Protein AF-A0A426TYP4-F1 (afdb_monomer_lite)

Radius of gyration: 29.4 Å; chains: 1; bounding box: 75×42×73 Å

Secondary structure (DSSP, 8-state):
------SSSSSS---------------------PPPPPTT-----TTS-----HHHHHHHHHHHHHHHSTT-EEPPSS--HHHHHHHHHHHH-HHHHGGGB-TT--B--EEEEEEEPPPTTTS-HHHHTTS-TTT--EEEEEETTTTEEE-

Structure (mmCIF, N/CA/C/O backbone):
data_AF-A0A426TYP4-F1
#
_entry.id   AF-A0A426TYP4-F1
#
loop_
_atom_site.group_PDB
_atom_site.id
_atom_site.type_symbol
_atom_site.label_atom_id
_atom_site.label_alt_id
_atom_site.label_comp_id
_atom_site.label_asym_id
_atom_site.label_entity_id
_atom_site.label_seq_id
_atom_site.pdbx_PDB_ins_code
_atom_site.Cartn_x
_atom_site.Cartn_y
_atom_site.Cartn_z
_atom_site.occupancy
_atom_site.B_iso_or_equiv
_atom_site.auth_seq_id
_atom_site.auth_comp_id
_atom_site.auth_asym_id
_atom_site.auth_atom_id
_atom_site.pdbx_PDB_model_num
ATOM 1 N N . MET A 1 1 ? 40.146 15.922 -49.220 1.00 38.78 1 MET A N 1
ATOM 2 C CA . MET A 1 1 ? 39.016 15.952 -50.170 1.00 38.78 1 MET A CA 1
ATOM 3 C C . MET A 1 1 ? 37.806 15.357 -49.481 1.00 38.78 1 MET A C 1
ATOM 5 O O . MET A 1 1 ? 37.613 14.152 -49.451 1.00 38.78 1 MET A O 1
ATOM 9 N N . THR A 1 2 ? 37.096 16.245 -48.805 1.00 43.22 2 THR A N 1
ATOM 10 C CA . THR A 1 2 ? 35.750 16.117 -48.249 1.00 43.22 2 THR A CA 1
ATOM 11 C C . THR A 1 2 ? 34.739 16.005 -49.387 1.00 43.22 2 THR A C 1
ATOM 13 O O . THR A 1 2 ? 34.957 16.663 -50.394 1.00 43.22 2 THR A O 1
ATOM 16 N N . ILE A 1 3 ? 33.673 15.214 -49.217 1.00 45.31 3 ILE A N 1
ATOM 17 C CA . ILE A 1 3 ? 32.287 15.412 -49.704 1.00 45.31 3 ILE A CA 1
ATOM 18 C C . ILE A 1 3 ? 31.505 14.137 -49.330 1.00 45.31 3 ILE A C 1
ATOM 20 O O . ILE A 1 3 ? 31.907 13.049 -49.717 1.00 45.31 3 ILE A O 1
ATOM 24 N N . ILE A 1 4 ? 30.445 14.281 -48.529 1.00 47.84 4 ILE A N 1
ATOM 25 C CA . ILE A 1 4 ? 29.078 13.721 -48.667 1.00 47.84 4 ILE A CA 1
ATOM 26 C C . ILE A 1 4 ? 28.326 14.226 -47.418 1.00 47.84 4 ILE A C 1
ATOM 28 O O . ILE A 1 4 ? 28.074 13.528 -46.444 1.00 47.84 4 ILE A O 1
ATOM 32 N N . ILE A 1 5 ? 28.051 15.529 -47.428 1.00 56.81 5 ILE A N 1
ATOM 33 C CA . ILE A 1 5 ? 26.939 16.139 -46.699 1.00 56.81 5 ILE A CA 1
ATOM 34 C C . ILE A 1 5 ? 25.982 16.543 -47.817 1.00 56.81 5 ILE A C 1
ATOM 36 O O . ILE A 1 5 ? 26.251 17.532 -48.498 1.00 56.81 5 ILE A O 1
ATOM 40 N N . PRO A 1 6 ? 24.976 15.713 -48.132 1.00 50.22 6 PRO A N 1
ATOM 41 C CA . PRO A 1 6 ? 23.658 16.297 -48.347 1.00 50.22 6 PRO A CA 1
ATOM 42 C C . PRO A 1 6 ? 22.551 15.286 -48.006 1.00 50.22 6 PRO A C 1
ATOM 44 O O . PRO A 1 6 ? 21.927 14.711 -48.890 1.00 50.22 6 PRO A O 1
ATOM 47 N N . LEU A 1 7 ? 22.288 15.047 -46.722 1.00 46.06 7 LEU A N 1
ATOM 48 C CA . LEU A 1 7 ? 21.066 14.338 -46.306 1.00 46.06 7 LEU A CA 1
ATOM 49 C C . LEU A 1 7 ? 20.369 15.037 -45.129 1.00 46.06 7 LEU A C 1
ATOM 51 O O . LEU A 1 7 ? 19.662 14.411 -44.351 1.00 46.06 7 LEU A O 1
ATOM 55 N N . LEU A 1 8 ? 20.588 16.349 -44.991 1.00 49.09 8 LEU A N 1
ATOM 56 C CA . LEU A 1 8 ? 20.047 17.171 -43.902 1.00 49.09 8 LEU A CA 1
ATOM 57 C C . LEU A 1 8 ? 19.105 18.290 -44.396 1.00 49.09 8 LEU A C 1
ATOM 59 O O . LEU A 1 8 ? 18.862 19.253 -43.681 1.00 49.09 8 LEU A O 1
ATOM 63 N N . LEU A 1 9 ? 18.590 18.193 -45.628 1.00 51.09 9 LEU A N 1
ATOM 64 C CA . LEU A 1 9 ? 17.802 19.260 -46.274 1.00 51.09 9 LEU A CA 1
ATOM 65 C C . LEU A 1 9 ? 16.411 18.823 -46.770 1.00 51.09 9 LEU A C 1
ATOM 67 O O . LEU A 1 9 ? 15.730 19.601 -47.427 1.00 51.09 9 LEU A O 1
ATOM 71 N N . LEU A 1 10 ? 15.959 17.607 -46.442 1.00 48.66 10 LEU A N 1
ATOM 72 C CA . LEU A 1 10 ? 14.748 17.012 -47.035 1.00 48.66 10 LEU A CA 1
ATOM 73 C C . LEU A 1 10 ? 13.532 16.876 -46.100 1.00 48.66 10 LEU A C 1
ATOM 75 O O . LEU A 1 10 ? 12.525 16.320 -46.519 1.00 48.66 10 LEU A O 1
ATOM 79 N N . L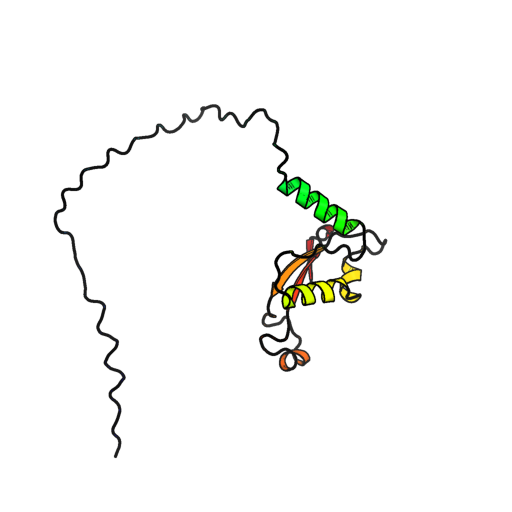EU A 1 11 ? 13.572 17.395 -44.866 1.00 46.22 11 LEU A N 1
ATOM 80 C CA . LEU A 1 11 ? 12.462 17.225 -43.904 1.00 46.22 11 LEU A CA 1
ATOM 81 C C . LEU A 1 11 ? 11.855 18.531 -43.355 1.00 46.22 11 LEU A C 1
ATOM 83 O O . LEU A 1 11 ? 10.981 18.474 -42.498 1.00 46.22 11 LEU A O 1
ATOM 87 N N . LEU A 1 12 ? 12.251 19.706 -43.863 1.00 48.88 12 LEU A N 1
ATOM 88 C CA . LEU A 1 12 ? 11.734 21.011 -43.402 1.00 48.88 12 LEU A CA 1
ATOM 89 C C . LEU A 1 12 ? 10.669 21.658 -44.310 1.00 48.88 12 LEU A C 1
ATOM 91 O O . LEU A 1 12 ? 10.408 22.851 -44.193 1.00 48.88 12 LEU A O 1
ATOM 95 N N . SER A 1 13 ? 10.015 20.908 -45.199 1.00 48.62 13 SER A N 1
ATOM 96 C CA . SER A 1 13 ? 9.021 21.487 -46.118 1.00 48.62 13 SER A CA 1
ATOM 97 C C . SER A 1 13 ? 7.702 20.717 -46.120 1.00 48.62 13 SER A C 1
ATOM 99 O O . SER A 1 13 ? 7.349 20.057 -47.089 1.00 48.62 13 SER A O 1
ATOM 101 N N . ALA A 1 14 ? 6.970 20.783 -45.006 1.00 48.91 14 ALA A N 1
ATOM 102 C CA . ALA A 1 14 ? 5.571 20.355 -44.954 1.00 48.91 14 ALA A CA 1
ATOM 103 C C . ALA A 1 14 ? 4.805 21.042 -43.810 1.00 48.91 14 ALA A C 1
ATOM 105 O O . ALA A 1 14 ? 4.304 20.392 -42.906 1.00 48.91 14 ALA A O 1
ATOM 106 N N . CYS A 1 15 ? 4.700 22.369 -43.860 1.00 43.19 15 CYS A N 1
ATOM 107 C CA . CYS A 1 15 ? 3.588 23.095 -43.239 1.00 43.19 15 CYS A CA 1
ATOM 108 C C . CYS A 1 15 ? 3.189 24.211 -44.203 1.00 43.19 15 CYS A C 1
ATOM 110 O O . CYS A 1 15 ? 3.481 25.388 -44.007 1.00 43.19 15 CYS A O 1
ATOM 112 N N . ALA A 1 16 ? 2.591 23.789 -45.317 1.00 45.72 16 ALA A N 1
ATOM 113 C CA . ALA A 1 16 ? 1.910 24.686 -46.226 1.00 45.72 16 ALA A CA 1
ATOM 114 C C . ALA A 1 16 ? 0.704 25.293 -45.499 1.00 45.72 16 ALA A C 1
ATOM 116 O O . ALA A 1 16 ? -0.127 24.598 -44.917 1.00 45.72 16 ALA A O 1
ATOM 117 N N . THR A 1 17 ? 0.647 26.615 -45.542 1.00 48.59 17 THR A N 1
ATOM 118 C CA . THR A 1 17 ? -0.464 27.464 -45.133 1.00 48.59 17 THR A CA 1
ATOM 119 C C . THR A 1 17 ? -1.754 27.054 -45.838 1.00 48.59 17 THR A C 1
ATOM 121 O O . THR A 1 17 ? -1.869 27.215 -47.052 1.00 48.59 17 THR A O 1
ATOM 124 N N . VAL A 1 18 ? -2.746 26.595 -45.076 1.00 43.88 18 VAL A N 1
ATOM 125 C CA . VAL A 1 18 ? -4.137 26.528 -45.535 1.00 43.88 18 VAL A CA 1
ATOM 126 C C . VAL A 1 18 ? -4.912 27.623 -44.819 1.00 43.88 18 VAL A C 1
ATOM 128 O O . VAL A 1 18 ? -5.375 27.462 -43.693 1.00 43.88 18 VAL A O 1
ATOM 131 N N . SER A 1 19 ? -5.029 28.768 -45.486 1.00 45.00 19 SER A N 1
ATOM 132 C CA . SER A 1 19 ? -6.097 29.720 -45.213 1.00 45.00 19 SER A CA 1
ATOM 133 C C . SER A 1 19 ? -7.393 29.172 -45.810 1.00 45.00 19 SER A C 1
ATOM 135 O O . SER A 1 19 ? -7.452 28.794 -46.977 1.00 45.00 19 SER A O 1
ATOM 137 N N . SER A 1 20 ? -8.454 29.148 -45.018 1.00 51.50 20 SER A N 1
ATOM 138 C CA . SER A 1 20 ? -9.830 29.117 -45.510 1.00 51.50 20 SER A CA 1
ATOM 139 C C . SER A 1 20 ? -10.656 30.032 -44.612 1.00 51.50 20 SER A C 1
ATOM 141 O O . SER A 1 20 ? -10.408 30.092 -43.408 1.00 51.50 20 SER A O 1
ATOM 143 N N . PRO A 1 21 ? -11.595 30.784 -45.202 1.00 45.88 21 PRO A N 1
ATOM 144 C CA . PRO A 1 21 ? -12.940 30.232 -45.263 1.00 45.88 21 PRO A CA 1
ATOM 145 C C . PRO A 1 21 ? -13.608 30.451 -46.623 1.00 45.88 21 PRO A C 1
ATOM 147 O O . PRO A 1 21 ? -13.827 31.576 -47.069 1.00 45.88 21 PRO A O 1
ATOM 150 N N . GLY A 1 22 ? -13.994 29.341 -47.251 1.00 40.44 22 GLY A N 1
ATOM 151 C CA . GLY A 1 22 ? -15.082 29.332 -48.217 1.00 40.44 22 GLY A CA 1
ATOM 152 C C . GLY A 1 22 ? -16.406 29.581 -47.496 1.00 40.44 22 GLY A C 1
ATOM 153 O O . GLY A 1 22 ? -16.644 29.060 -46.406 1.00 40.44 22 GLY A O 1
ATOM 154 N N . VAL A 1 23 ? -17.248 30.404 -48.114 1.00 50.81 23 VAL A N 1
ATOM 155 C CA . VAL A 1 23 ? -18.616 30.717 -47.698 1.00 50.81 23 VAL A CA 1
ATOM 156 C C . VAL A 1 23 ? -19.443 29.429 -47.699 1.00 50.81 23 VAL A C 1
ATOM 158 O O . VAL A 1 23 ? -19.965 29.003 -48.725 1.00 50.81 23 VAL A O 1
ATOM 161 N N . GLY A 1 24 ? -19.529 28.782 -46.540 1.00 43.03 24 GLY A N 1
ATOM 162 C CA . GLY A 1 24 ? -20.497 27.732 -46.260 1.00 43.03 24 GLY A CA 1
ATOM 163 C C . GLY A 1 24 ? -21.699 28.352 -45.565 1.00 43.03 24 GLY A C 1
ATOM 164 O O . GLY A 1 24 ? -21.559 28.935 -44.492 1.00 43.03 24 GLY A O 1
ATOM 165 N N . VAL A 1 25 ? -22.879 28.239 -46.171 1.00 51.88 25 VAL A N 1
ATOM 166 C CA . VAL A 1 25 ? -24.152 28.513 -45.498 1.00 51.88 25 VAL A CA 1
ATOM 167 C C . VAL A 1 25 ? -24.266 27.529 -44.333 1.00 51.88 25 VAL A C 1
ATOM 169 O O . VAL A 1 25 ? -24.581 26.357 -44.523 1.00 51.88 25 VAL A O 1
ATOM 172 N N . VAL A 1 26 ? -23.954 27.992 -43.124 1.00 44.56 26 VAL A N 1
ATOM 173 C CA . VAL A 1 26 ? -24.161 27.222 -41.900 1.00 44.56 26 VAL A CA 1
ATOM 174 C C . VAL A 1 26 ? -25.637 27.342 -41.551 1.00 44.56 26 VAL A C 1
ATOM 176 O O . VAL A 1 26 ? -26.109 28.404 -41.145 1.00 44.56 26 VAL A O 1
ATOM 179 N N . ALA A 1 27 ? -26.377 26.249 -41.727 1.00 51.00 27 ALA A N 1
ATOM 180 C CA . ALA A 1 27 ? -27.670 26.090 -41.084 1.00 51.00 27 ALA A CA 1
ATOM 181 C C . ALA A 1 27 ? -27.461 26.264 -39.574 1.00 51.00 27 ALA A C 1
ATOM 183 O O . ALA A 1 27 ? -26.739 25.491 -38.947 1.00 51.00 27 ALA A O 1
ATOM 184 N N . ASN A 1 28 ? -28.044 27.323 -39.017 1.00 46.00 28 ASN A N 1
ATOM 185 C CA . ASN A 1 28 ? -27.955 27.639 -37.601 1.00 46.00 28 ASN A CA 1
ATOM 186 C C . ASN A 1 28 ? -28.604 26.484 -36.817 1.00 46.00 28 ASN A C 1
ATOM 188 O O . ASN A 1 28 ? -29.809 26.269 -36.987 1.00 46.00 28 ASN A O 1
ATOM 192 N N . PRO A 1 29 ? -27.876 25.709 -35.991 1.00 52.31 29 PRO A N 1
ATOM 193 C CA . PRO A 1 29 ? -28.545 24.786 -35.098 1.00 52.31 29 PRO A CA 1
ATOM 194 C C . PRO A 1 29 ? -29.339 25.655 -34.127 1.00 52.31 29 PRO A C 1
ATOM 196 O O . PRO A 1 29 ? -28.765 26.425 -33.362 1.00 52.31 29 PRO A O 1
ATOM 199 N N . THR A 1 30 ? -30.669 25.584 -34.172 1.00 58.62 30 THR A N 1
ATOM 200 C CA . THR A 1 30 ? -31.504 26.119 -33.097 1.00 58.62 30 THR A CA 1
ATOM 201 C C . THR A 1 30 ? -31.122 25.379 -31.827 1.00 58.62 30 THR A C 1
ATOM 203 O O . THR A 1 30 ? -31.592 24.270 -31.564 1.00 58.62 30 THR A O 1
ATOM 206 N N . THR A 1 31 ? -30.216 25.979 -31.064 1.00 56.66 31 THR A N 1
ATOM 207 C CA . THR A 1 31 ? -29.843 25.554 -29.728 1.00 56.66 31 THR A CA 1
ATOM 208 C C . THR A 1 31 ? -31.131 25.509 -28.924 1.00 56.66 31 THR A C 1
ATOM 210 O O . THR A 1 31 ? -31.758 26.544 -28.693 1.00 56.66 31 THR A O 1
ATOM 213 N N . LYS A 1 32 ? -31.573 24.311 -28.527 1.00 53.06 32 LYS A N 1
ATOM 214 C CA . LYS A 1 32 ? -32.606 24.183 -27.500 1.00 53.06 32 LYS A CA 1
ATOM 215 C C . LYS A 1 32 ? -32.056 24.880 -26.262 1.00 53.06 32 LYS A C 1
ATOM 217 O O . LYS A 1 32 ? -31.156 24.356 -25.611 1.00 53.06 32 LYS A O 1
ATOM 222 N N . VAL A 1 33 ? -32.555 26.079 -25.975 1.00 59.22 33 VAL A N 1
ATOM 223 C CA . VAL A 1 33 ? -32.280 26.766 -24.717 1.00 59.22 33 VAL A CA 1
ATOM 224 C C . VAL A 1 33 ? -32.963 25.933 -23.642 1.00 59.22 33 VAL A C 1
ATOM 226 O O . VAL A 1 33 ? -34.174 26.016 -23.454 1.00 59.22 33 VAL A O 1
ATOM 229 N N . VAL A 1 34 ? -32.195 25.058 -22.996 1.00 65.19 34 VAL A N 1
ATOM 230 C CA . VAL A 1 34 ? -32.641 24.401 -21.770 1.00 65.19 34 VAL A CA 1
ATOM 231 C C . VAL A 1 34 ? -32.781 25.524 -20.740 1.00 65.19 34 VAL A C 1
ATOM 233 O O . VAL A 1 34 ? -31.794 26.225 -20.497 1.00 65.19 34 VAL A O 1
ATOM 236 N N . PRO A 1 35 ? -33.981 25.768 -20.182 1.00 70.50 35 PRO A N 1
ATOM 237 C CA . PRO A 1 35 ? -34.155 26.810 -19.185 1.00 70.50 35 PRO A CA 1
ATOM 238 C C . PRO A 1 35 ? -33.196 26.544 -18.028 1.00 70.50 35 PRO A C 1
ATOM 240 O O . PRO A 1 35 ? -33.126 25.423 -17.519 1.00 70.50 35 PRO A O 1
ATOM 243 N N . ARG A 1 36 ? -32.447 27.569 -17.615 1.00 61.38 36 ARG A N 1
ATOM 244 C CA . ARG A 1 36 ? -31.670 27.502 -16.378 1.00 61.38 36 ARG A CA 1
ATOM 245 C C . ARG A 1 36 ? -32.657 27.193 -15.244 1.00 61.38 36 ARG A C 1
ATOM 247 O O . ARG A 1 36 ? -33.654 27.912 -15.147 1.00 61.38 36 ARG A O 1
ATOM 254 N N . PRO A 1 37 ? -32.419 26.162 -14.412 1.00 65.12 37 PRO A N 1
ATOM 255 C CA . PRO A 1 37 ? -33.247 25.937 -13.237 1.00 65.12 37 PRO A CA 1
ATOM 256 C C . PRO A 1 37 ? -33.294 27.234 -12.429 1.00 65.12 37 PRO A C 1
ATOM 258 O O . PRO A 1 37 ? -32.259 27.891 -12.266 1.00 65.12 37 PRO A O 1
ATOM 261 N N . ALA A 1 38 ? -34.487 27.636 -11.988 1.00 73.50 38 ALA A N 1
ATOM 262 C CA . ALA A 1 38 ? -34.638 28.787 -11.108 1.00 73.50 38 ALA A CA 1
ATOM 263 C C . ALA A 1 38 ? -33.693 28.634 -9.904 1.00 73.50 38 ALA A C 1
ATOM 265 O O . ALA A 1 38 ? -33.436 27.512 -9.468 1.00 73.50 38 ALA A O 1
ATOM 266 N N . ALA A 1 39 ? -33.171 29.743 -9.372 1.00 64.31 39 ALA A N 1
ATOM 267 C CA . ALA A 1 39 ? -32.254 29.711 -8.227 1.00 64.31 39 ALA A CA 1
ATOM 268 C C . ALA A 1 39 ? -32.849 28.972 -7.008 1.00 64.31 39 ALA A C 1
ATOM 270 O O . ALA A 1 39 ? -32.102 28.402 -6.220 1.00 64.31 39 ALA A O 1
ATOM 271 N N . ASP A 1 40 ? -34.182 28.908 -6.939 1.00 60.81 40 ASP A N 1
ATOM 272 C CA . ASP A 1 40 ? -34.957 28.250 -5.885 1.00 60.81 40 ASP A CA 1
ATOM 273 C C . ASP A 1 40 ? -35.572 26.913 -6.335 1.00 60.81 40 ASP A C 1
ATOM 275 O O . ASP A 1 40 ? -36.509 26.402 -5.718 1.00 60.81 40 ASP A O 1
ATOM 279 N N . ALA A 1 41 ? -35.097 26.340 -7.446 1.00 62.81 41 ALA A N 1
ATOM 280 C CA . ALA A 1 41 ? -35.520 25.012 -7.859 1.00 62.81 41 ALA A CA 1
ATOM 281 C C . ALA A 1 41 ? -35.116 24.009 -6.773 1.00 62.81 41 ALA A C 1
ATOM 283 O O . ALA A 1 41 ? -33.931 23.807 -6.506 1.00 62.81 41 ALA A O 1
ATOM 284 N N . LEU A 1 42 ? -36.117 23.384 -6.149 1.00 56.38 42 LEU A N 1
ATOM 285 C CA . LEU A 1 42 ? -35.927 22.336 -5.159 1.00 56.38 42 LEU A CA 1
ATOM 286 C C . LEU A 1 42 ? -35.170 21.173 -5.816 1.00 56.38 42 LEU A C 1
ATOM 288 O O . LEU A 1 42 ? -35.747 20.368 -6.549 1.00 56.38 42 LEU A O 1
ATOM 292 N N . VAL A 1 43 ? -33.863 21.095 -5.576 1.00 64.81 43 VAL A N 1
ATOM 293 C CA . VAL A 1 43 ? -33.073 19.919 -5.929 1.00 64.81 43 VAL A CA 1
ATOM 294 C C . VAL A 1 43 ? -33.451 18.836 -4.926 1.00 64.81 43 VAL A C 1
ATOM 296 O O . VAL A 1 43 ? -32.989 18.843 -3.787 1.00 64.81 43 VAL A O 1
ATOM 299 N N . VAL A 1 44 ? -34.333 17.922 -5.329 1.00 62.31 44 VAL A N 1
ATOM 300 C CA . VAL A 1 44 ? -34.651 16.733 -4.533 1.00 62.31 44 VAL A CA 1
ATOM 301 C C . VAL A 1 44 ? -33.428 15.814 -4.563 1.00 62.31 44 VAL A C 1
ATOM 303 O O . VAL A 1 44 ? -33.240 15.030 -5.492 1.00 62.31 44 VAL A O 1
ATOM 306 N N . LEU A 1 45 ? -32.560 15.949 -3.560 1.00 64.25 45 LEU A N 1
ATOM 307 C CA . LEU A 1 45 ? -31.430 15.056 -3.294 1.00 64.25 45 LEU A CA 1
ATOM 308 C C . LEU A 1 45 ? -31.945 13.755 -2.653 1.00 64.25 45 LEU A C 1
ATOM 310 O O . LEU A 1 45 ? -31.697 13.499 -1.481 1.00 64.25 45 LEU A O 1
ATOM 314 N N . GLY A 1 46 ? -32.690 12.954 -3.418 1.00 65.50 46 GLY A N 1
ATOM 315 C CA . GLY A 1 46 ? -33.185 11.641 -2.989 1.00 65.50 46 GLY A CA 1
ATOM 316 C C . GLY A 1 46 ? -34.043 11.646 -1.714 1.00 65.50 46 GLY A C 1
ATOM 317 O O . GLY A 1 46 ? -34.380 12.675 -1.138 1.00 65.50 46 GLY A O 1
ATOM 318 N N . ASP A 1 47 ? -34.404 10.454 -1.264 1.00 73.00 47 ASP A N 1
ATOM 319 C CA . ASP A 1 47 ? -35.161 10.131 -0.049 1.00 73.00 47 ASP A CA 1
ATOM 320 C C . ASP A 1 47 ? -34.331 10.248 1.248 1.00 73.00 47 ASP A C 1
ATOM 322 O O . ASP A 1 47 ? -34.720 9.742 2.299 1.00 73.00 47 ASP A O 1
ATOM 326 N N . GLY A 1 48 ? -33.176 10.924 1.199 1.00 67.25 48 GLY A N 1
ATOM 327 C CA . GLY A 1 48 ? -32.266 11.073 2.340 1.00 67.25 48 GLY A CA 1
ATOM 328 C C . GLY A 1 48 ? -31.563 9.776 2.758 1.00 67.25 48 GLY A C 1
ATOM 329 O O . GLY A 1 48 ? -30.802 9.775 3.726 1.00 67.25 48 GLY A O 1
ATOM 330 N N . VAL A 1 49 ? -31.783 8.681 2.027 1.00 70.06 49 VAL A N 1
ATOM 331 C CA . VAL A 1 49 ? -31.089 7.411 2.215 1.00 70.06 49 VAL A CA 1
ATOM 332 C C . VAL A 1 49 ? -29.901 7.394 1.266 1.00 70.06 49 VAL A C 1
ATOM 334 O O . VAL A 1 49 ? -30.061 7.242 0.059 1.00 70.06 49 VAL A O 1
ATOM 337 N N . THR A 1 50 ? -28.690 7.559 1.797 1.00 68.94 50 THR A N 1
ATOM 338 C CA . THR A 1 50 ? -27.480 7.316 1.006 1.00 68.94 50 THR A CA 1
ATOM 339 C C . THR A 1 50 ? -27.430 5.822 0.681 1.00 68.94 50 THR A C 1
ATOM 341 O O . THR A 1 50 ? -27.320 5.023 1.616 1.00 68.94 50 THR A O 1
ATOM 344 N N . PRO A 1 51 ? -27.513 5.415 -0.598 1.00 71.12 51 PRO A N 1
ATOM 345 C CA . PRO A 1 51 ? -27.409 4.009 -0.959 1.00 71.12 51 PRO A CA 1
ATOM 346 C C . PRO A 1 51 ? -26.042 3.482 -0.519 1.00 71.12 51 PRO A C 1
ATOM 348 O O . PRO A 1 51 ? -25.023 4.126 -0.784 1.00 71.12 51 PRO A O 1
ATOM 351 N N . ASP A 1 52 ? -26.008 2.331 0.155 1.00 79.38 52 ASP A N 1
ATOM 352 C CA . ASP A 1 52 ? -24.735 1.675 0.446 1.00 79.38 52 ASP A CA 1
ATOM 353 C C . ASP A 1 52 ? -24.167 1.141 -0.869 1.00 79.38 52 ASP A C 1
ATOM 355 O O . ASP A 1 52 ? -24.755 0.267 -1.511 1.00 79.38 52 ASP A O 1
ATOM 359 N N . LEU A 1 53 ? -23.060 1.732 -1.312 1.00 90.19 53 LEU A N 1
ATOM 360 C CA . LEU A 1 53 ? -22.407 1.332 -2.547 1.00 90.19 53 LEU A CA 1
ATOM 361 C C . LEU A 1 53 ? -21.667 0.012 -2.290 1.00 90.19 53 LEU A C 1
ATOM 363 O O . LEU A 1 53 ? -20.826 -0.032 -1.381 1.00 90.19 53 LEU A O 1
ATOM 367 N N . PRO A 1 54 ? -21.919 -1.051 -3.075 1.00 91.88 54 PRO A N 1
ATOM 368 C CA . PRO A 1 54 ? -21.237 -2.334 -2.914 1.00 91.88 54 PRO A CA 1
ATOM 369 C C . PRO A 1 54 ? -19.709 -2.209 -2.848 1.00 91.88 54 PRO A C 1
ATOM 371 O O . PRO A 1 54 ? -19.054 -2.920 -2.087 1.00 91.88 54 PRO A O 1
ATOM 374 N N . GLU A 1 55 ? -19.130 -1.262 -3.586 1.00 90.62 55 GLU A N 1
ATOM 375 C CA . GLU A 1 55 ? -17.696 -0.978 -3.614 1.00 90.62 55 GLU A CA 1
ATOM 376 C C . GLU A 1 55 ? -17.178 -0.440 -2.273 1.00 90.62 55 GLU A C 1
ATOM 378 O O . GLU A 1 55 ? -16.081 -0.795 -1.840 1.00 90.62 55 GLU A O 1
ATOM 383 N N . VAL A 1 56 ? -17.970 0.383 -1.577 1.00 91.56 56 VAL A N 1
ATOM 384 C CA . VAL A 1 56 ? -17.618 0.911 -0.249 1.00 91.56 56 VAL A CA 1
ATOM 385 C C . VAL A 1 56 ? -17.664 -0.204 0.791 1.00 91.56 56 VAL A C 1
ATOM 387 O O . VAL A 1 56 ? -16.767 -0.300 1.634 1.00 91.56 56 VAL A O 1
ATOM 390 N N . ALA A 1 57 ? -18.676 -1.071 0.727 1.00 92.31 57 ALA A N 1
ATOM 391 C CA . ALA A 1 57 ? -18.771 -2.240 1.594 1.00 92.31 57 ALA A CA 1
ATOM 392 C C . ALA A 1 57 ? -17.594 -3.207 1.370 1.00 92.31 57 ALA A C 1
ATOM 394 O O . ALA A 1 57 ? -16.959 -3.635 2.339 1.00 92.31 57 ALA A O 1
ATOM 395 N N . ALA A 1 58 ? -17.243 -3.481 0.109 1.00 92.94 58 ALA A N 1
ATOM 396 C CA . ALA A 1 58 ? -16.096 -4.311 -0.253 1.00 92.94 58 ALA A CA 1
ATOM 397 C C . ALA A 1 58 ? -14.776 -3.718 0.264 1.00 92.94 58 ALA A C 1
ATOM 399 O O . ALA A 1 58 ? -13.962 -4.426 0.855 1.00 92.94 58 ALA A O 1
ATOM 400 N N . GLU A 1 59 ? -14.576 -2.408 0.124 1.00 92.75 59 GLU A N 1
ATOM 401 C CA . GLU A 1 59 ? -13.377 -1.740 0.629 1.00 92.75 59 GLU A CA 1
ATOM 402 C C . GLU A 1 59 ? -13.273 -1.796 2.161 1.00 92.75 59 GLU A C 1
ATOM 404 O O . GLU A 1 59 ? -12.200 -2.058 2.712 1.00 92.75 59 GLU A O 1
ATOM 409 N N . ARG A 1 60 ? -14.389 -1.614 2.875 1.00 94.19 60 ARG A N 1
ATOM 410 C CA . ARG A 1 60 ? -14.432 -1.769 4.338 1.00 94.19 60 ARG A CA 1
ATOM 411 C C . ARG A 1 60 ? -14.074 -3.189 4.773 1.00 94.19 60 ARG A C 1
ATOM 413 O O . ARG A 1 60 ? -13.326 -3.348 5.739 1.00 94.19 60 ARG A O 1
ATOM 420 N N . GLU A 1 61 ? -14.585 -4.206 4.078 1.00 94.44 61 GLU A N 1
ATOM 421 C CA . GLU A 1 61 ? -14.228 -5.610 4.313 1.00 94.44 61 GLU A CA 1
ATOM 422 C C . GLU A 1 61 ? -12.730 -5.834 4.104 1.00 94.44 61 GLU A C 1
ATOM 424 O O . GLU A 1 61 ? -12.068 -6.335 5.011 1.00 94.44 61 GLU A O 1
ATOM 429 N N . ARG A 1 62 ? -12.166 -5.382 2.976 1.00 94.00 62 ARG A N 1
ATOM 430 C CA . ARG A 1 62 ? -10.728 -5.522 2.687 1.00 94.00 62 ARG A CA 1
ATOM 431 C C . ARG A 1 62 ? -9.855 -4.927 3.789 1.00 94.00 62 ARG A C 1
ATOM 433 O O . ARG A 1 62 ? -8.938 -5.585 4.280 1.00 94.00 62 ARG A O 1
ATOM 440 N N . ARG A 1 63 ? -10.169 -3.710 4.243 1.00 95.38 63 ARG A N 1
ATOM 441 C CA . ARG A 1 63 ? -9.443 -3.048 5.342 1.00 95.38 63 ARG A CA 1
ATOM 442 C C . ARG A 1 63 ? -9.573 -3.802 6.658 1.00 95.38 63 ARG A C 1
ATOM 444 O O . ARG A 1 63 ? -8.587 -3.958 7.380 1.00 95.38 63 ARG A O 1
ATOM 451 N N . ARG A 1 64 ? -10.777 -4.283 6.981 1.00 95.00 64 ARG A N 1
ATOM 452 C CA . ARG A 1 64 ? -10.999 -5.086 8.185 1.00 95.00 64 ARG A CA 1
ATOM 453 C C . ARG A 1 64 ? -10.204 -6.384 8.124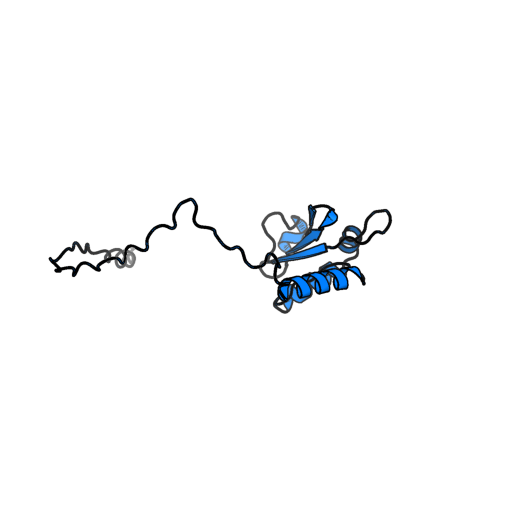 1.00 95.00 64 ARG A C 1
ATOM 455 O O . ARG A 1 64 ? -9.552 -6.700 9.112 1.00 95.00 64 ARG A O 1
ATOM 462 N N . ALA A 1 65 ? -10.224 -7.095 6.999 1.00 94.31 65 ALA A N 1
ATOM 463 C CA . ALA A 1 65 ? -9.462 -8.322 6.796 1.00 94.31 65 ALA A CA 1
ATOM 464 C C . ALA A 1 65 ? -7.953 -8.084 6.957 1.00 94.31 65 ALA A C 1
ATOM 466 O O . ALA A 1 65 ? -7.305 -8.818 7.702 1.00 94.31 65 ALA A O 1
ATOM 467 N N . ALA A 1 66 ? -7.417 -7.007 6.369 1.00 94.19 66 ALA A N 1
ATOM 468 C CA . ALA A 1 66 ? -6.013 -6.626 6.535 1.00 94.19 66 ALA A CA 1
ATOM 469 C C . ALA A 1 66 ? -5.642 -6.433 8.017 1.00 94.19 66 ALA A C 1
ATOM 471 O O . ALA A 1 66 ? -4.589 -6.880 8.453 1.00 94.19 66 ALA A O 1
ATOM 472 N N . LEU A 1 67 ? -6.523 -5.846 8.832 1.00 95.62 67 LEU A N 1
ATOM 473 C CA . LEU A 1 67 ? -6.282 -5.656 10.267 1.00 95.62 67 LEU A CA 1
ATOM 474 C C . LEU A 1 67 ? -6.409 -6.933 11.118 1.00 95.62 67 LEU A C 1
ATOM 476 O O . LEU A 1 67 ? -5.986 -6.920 12.280 1.00 95.62 67 LEU A O 1
ATOM 480 N N . GLN A 1 68 ? -6.982 -8.026 10.605 1.00 94.25 68 GLN A N 1
ATOM 481 C CA . GLN A 1 68 ? -7.173 -9.253 11.392 1.00 94.25 68 GLN A CA 1
ATOM 482 C C . GLN A 1 68 ? -5.882 -10.052 11.575 1.00 94.25 68 GLN A C 1
ATOM 484 O O . GLN A 1 68 ? -5.675 -10.620 12.650 1.00 94.25 68 GLN A O 1
ATOM 489 N N . ALA A 1 69 ? -4.999 -10.053 10.577 1.00 87.88 69 ALA A N 1
ATOM 490 C CA . ALA A 1 69 ? -3.773 -10.842 10.580 1.00 87.88 69 ALA A CA 1
ATOM 491 C C . ALA A 1 69 ? -2.559 -10.001 10.174 1.00 87.88 69 ALA A C 1
ATOM 493 O O . ALA A 1 69 ? -2.645 -9.102 9.339 1.00 87.88 69 ALA A O 1
ATOM 494 N N . ALA A 1 70 ? -1.406 -10.303 10.775 1.00 89.00 70 ALA A N 1
ATOM 495 C CA . ALA A 1 70 ? -0.149 -9.717 10.331 1.00 89.00 70 ALA A CA 1
ATOM 496 C C . ALA A 1 70 ? 0.058 -10.034 8.833 1.00 89.00 70 ALA A C 1
ATOM 498 O O . ALA A 1 70 ? -0.264 -11.146 8.413 1.00 89.00 70 ALA A O 1
ATOM 499 N N . PRO A 1 71 ? 0.576 -9.082 8.037 1.00 93.19 71 PRO A N 1
ATOM 500 C CA . PRO A 1 71 ? 1.334 -7.904 8.471 1.00 93.19 71 PRO A CA 1
ATOM 501 C C . PRO A 1 71 ? 0.529 -6.606 8.676 1.00 93.19 71 PRO A C 1
ATOM 503 O O . PRO A 1 71 ? 1.150 -5.578 8.901 1.00 93.19 71 PRO A O 1
ATOM 506 N N . PHE A 1 72 ? -0.810 -6.615 8.642 1.00 96.44 72 PHE A N 1
ATOM 507 C CA . PHE A 1 72 ? -1.642 -5.391 8.705 1.00 96.44 72 PHE A CA 1
ATOM 508 C C . PHE A 1 72 ? -1.438 -4.416 7.537 1.00 96.44 72 PHE A C 1
ATOM 510 O O . PHE A 1 72 ? -1.715 -3.220 7.645 1.00 96.44 72 PHE A O 1
ATOM 517 N N . ILE A 1 73 ? -0.965 -4.947 6.409 1.00 96.50 73 ILE A N 1
ATOM 518 C CA . ILE A 1 73 ? -0.732 -4.201 5.176 1.00 96.50 73 ILE A CA 1
ATOM 519 C C . ILE A 1 73 ? -1.760 -4.641 4.137 1.00 96.50 73 ILE A C 1
ATOM 521 O O . ILE A 1 73 ? -1.845 -5.821 3.801 1.00 96.50 73 ILE A O 1
ATOM 525 N N . LEU A 1 74 ? -2.522 -3.682 3.620 1.00 96.69 74 LEU A N 1
ATOM 526 C CA . LEU A 1 74 ? -3.383 -3.842 2.462 1.00 96.69 74 LEU A CA 1
ATOM 527 C C . LEU A 1 74 ? -2.515 -3.837 1.196 1.00 96.69 74 LEU A C 1
ATOM 529 O O . LEU A 1 74 ? -1.858 -2.840 0.886 1.00 96.69 74 LEU A O 1
ATOM 533 N N . LEU A 1 75 ? -2.484 -4.971 0.499 1.00 96.12 75 LEU A N 1
ATOM 534 C CA . LEU A 1 75 ? -1.766 -5.131 -0.765 1.00 96.12 75 LEU A CA 1
ATOM 535 C C . LEU A 1 75 ? -2.609 -4.612 -1.934 1.00 96.12 75 LEU A C 1
ATOM 537 O O . LEU A 1 75 ? -3.837 -4.582 -1.857 1.00 96.12 75 LEU A O 1
ATOM 541 N N . ARG A 1 76 ? -1.947 -4.210 -3.022 1.00 95.62 76 ARG A N 1
ATOM 542 C CA . ARG A 1 76 ? -2.622 -3.798 -4.256 1.00 95.62 76 ARG A CA 1
ATOM 543 C C . ARG A 1 76 ? -2.969 -5.009 -5.099 1.00 95.62 76 ARG A C 1
ATOM 545 O O . ARG A 1 76 ? -2.122 -5.870 -5.335 1.00 95.62 76 ARG A O 1
ATOM 552 N N . ASP A 1 77 ? -4.178 -4.983 -5.633 1.00 94.38 77 ASP A N 1
ATOM 553 C CA . ASP A 1 77 ? -4.617 -5.902 -6.673 1.00 94.38 77 ASP A CA 1
ATOM 554 C C . ASP A 1 77 ? -4.147 -5.422 -8.062 1.00 94.38 77 ASP A C 1
ATOM 556 O O . ASP A 1 77 ? -3.828 -4.245 -8.260 1.00 94.38 77 ASP A O 1
ATOM 560 N N . GLY A 1 78 ? -4.129 -6.331 -9.043 1.00 95.62 78 GLY A N 1
ATOM 561 C CA . GLY A 1 78 ? -3.886 -5.998 -10.455 1.00 95.62 78 GLY A CA 1
ATOM 562 C C . GLY A 1 78 ? -2.444 -5.616 -10.810 1.00 95.62 78 GLY A C 1
ATOM 563 O O . GLY A 1 78 ? -2.222 -4.999 -11.851 1.00 95.62 78 GLY A O 1
ATOM 564 N N . LEU A 1 79 ? -1.472 -5.949 -9.957 1.00 96.56 79 LEU A N 1
ATOM 565 C CA . LEU A 1 79 ? -0.050 -5.807 -10.270 1.00 96.56 79 LEU A CA 1
ATOM 566 C C . LEU A 1 79 ? 0.426 -6.935 -11.196 1.00 96.56 79 LEU A C 1
ATOM 568 O O . LEU A 1 79 ? -0.090 -8.051 -11.140 1.00 96.56 79 LEU A O 1
ATOM 572 N N . ASP A 1 80 ? 1.438 -6.649 -12.020 1.00 96.44 80 ASP A N 1
ATOM 573 C CA . ASP A 1 80 ? 2.187 -7.710 -12.692 1.00 96.44 80 ASP A CA 1
ATOM 574 C C . ASP A 1 80 ? 2.955 -8.568 -11.673 1.00 96.44 80 ASP A C 1
ATOM 576 O O . ASP A 1 80 ? 3.144 -8.178 -10.518 1.00 96.44 80 ASP A O 1
ATOM 580 N N . GLU A 1 81 ? 3.411 -9.746 -12.099 1.00 96.50 81 GLU A N 1
ATOM 581 C CA . GLU A 1 81 ? 4.070 -10.721 -11.223 1.00 96.50 81 GLU A CA 1
ATOM 582 C C . GLU A 1 81 ? 5.256 -10.125 -10.449 1.00 96.50 81 GLU A C 1
ATOM 584 O O . GLU A 1 81 ? 5.463 -10.425 -9.271 1.00 96.50 81 GLU A O 1
ATOM 589 N N . ARG A 1 82 ? 6.020 -9.237 -11.090 1.00 94.94 82 ARG A N 1
ATOM 590 C CA . ARG A 1 82 ? 7.220 -8.644 -10.507 1.00 94.94 82 ARG A CA 1
ATOM 591 C C . ARG A 1 82 ? 6.869 -7.615 -9.436 1.00 94.94 82 ARG A C 1
ATOM 593 O O . ARG A 1 82 ? 7.457 -7.627 -8.352 1.00 94.94 82 ARG A O 1
ATOM 600 N N . ALA A 1 83 ? 5.927 -6.724 -9.721 1.00 96.50 83 ALA A N 1
ATOM 601 C CA . ALA A 1 83 ? 5.442 -5.736 -8.769 1.00 96.50 83 ALA A CA 1
ATOM 602 C C . ALA A 1 83 ? 4.701 -6.402 -7.598 1.00 96.50 83 ALA A C 1
ATOM 604 O O . ALA A 1 83 ? 4.855 -5.985 -6.447 1.00 96.50 83 ALA A O 1
ATOM 605 N N . ASP A 1 84 ? 3.972 -7.481 -7.873 1.00 97.94 84 ASP A N 1
ATOM 606 C CA . ASP A 1 84 ? 3.289 -8.291 -6.872 1.00 97.94 84 ASP A CA 1
ATOM 607 C C . ASP A 1 84 ? 4.281 -9.016 -5.938 1.00 97.94 84 ASP A C 1
ATOM 609 O O . ASP A 1 84 ? 4.143 -9.001 -4.711 1.00 97.94 84 ASP A O 1
ATOM 613 N N . ALA A 1 85 ? 5.363 -9.570 -6.493 1.00 96.81 85 ALA A N 1
ATOM 614 C CA . ALA A 1 85 ? 6.460 -10.127 -5.705 1.00 96.81 85 ALA A CA 1
ATOM 615 C C . ALA A 1 85 ? 7.144 -9.062 -4.829 1.00 96.81 85 ALA A C 1
ATOM 617 O O . ALA A 1 85 ? 7.415 -9.318 -3.654 1.00 96.81 85 ALA A O 1
ATOM 618 N N . ALA A 1 86 ? 7.372 -7.857 -5.360 1.00 96.25 86 ALA A N 1
ATOM 619 C CA . ALA A 1 86 ? 7.995 -6.766 -4.614 1.00 96.25 86 ALA A CA 1
ATOM 620 C C . ALA A 1 86 ? 7.146 -6.311 -3.416 1.00 96.25 86 ALA A C 1
ATOM 622 O O . ALA A 1 86 ? 7.672 -6.201 -2.305 1.00 96.25 86 ALA A O 1
ATOM 623 N N . GLN A 1 87 ? 5.834 -6.104 -3.593 1.00 97.44 87 GLN A N 1
ATOM 624 C CA . GLN A 1 87 ? 4.972 -5.737 -2.462 1.00 97.44 87 GLN A CA 1
ATOM 625 C C . GLN A 1 87 ? 4.904 -6.845 -1.406 1.00 97.44 87 GLN A C 1
ATOM 627 O O . GLN A 1 87 ? 4.918 -6.552 -0.210 1.00 97.44 87 GLN A O 1
ATOM 632 N N . ARG A 1 88 ? 4.887 -8.121 -1.820 1.00 97.06 88 ARG A N 1
ATOM 633 C CA . ARG A 1 88 ? 4.896 -9.250 -0.884 1.00 97.06 88 ARG A CA 1
ATOM 634 C C . ARG A 1 88 ? 6.200 -9.324 -0.103 1.00 97.06 88 ARG A C 1
ATOM 636 O O . ARG A 1 88 ? 6.144 -9.561 1.101 1.00 97.06 88 ARG A O 1
ATOM 643 N N . ALA A 1 89 ? 7.342 -9.092 -0.747 1.00 95.88 89 ALA A N 1
ATOM 644 C CA . ALA A 1 89 ? 8.634 -9.045 -0.070 1.00 95.88 89 ALA A CA 1
ATOM 645 C C . ALA A 1 89 ? 8.650 -7.953 1.011 1.00 95.88 89 ALA A C 1
ATOM 647 O O . ALA A 1 89 ? 8.978 -8.232 2.162 1.00 95.88 89 ALA A O 1
ATOM 648 N N . VAL A 1 90 ? 8.190 -6.746 0.673 1.00 95.69 90 VAL A N 1
ATOM 649 C CA . VAL A 1 90 ? 8.074 -5.626 1.620 1.00 95.69 90 VAL A CA 1
ATOM 650 C C . VAL A 1 90 ? 7.115 -5.940 2.766 1.00 95.69 90 VAL A C 1
ATOM 652 O O . VAL A 1 90 ? 7.415 -5.634 3.917 1.00 95.69 90 VAL A O 1
ATOM 655 N N . ALA A 1 91 ? 5.997 -6.615 2.494 1.00 95.19 91 ALA A N 1
ATOM 656 C CA . ALA A 1 91 ? 5.030 -6.968 3.527 1.00 95.19 91 ALA A CA 1
ATOM 657 C C . ALA A 1 91 ? 5.560 -7.988 4.554 1.00 95.19 91 ALA A C 1
ATOM 659 O O . ALA A 1 91 ? 5.130 -8.001 5.713 1.00 95.19 91 ALA A O 1
ATOM 660 N N . HIS A 1 92 ? 6.525 -8.816 4.152 1.00 94.69 92 HIS A N 1
ATOM 661 C CA . HIS A 1 92 ? 7.182 -9.790 5.024 1.00 94.69 92 HIS A CA 1
ATOM 662 C C . HIS A 1 92 ? 8.501 -9.278 5.625 1.00 94.69 92 HIS A C 1
ATOM 664 O O . HIS A 1 92 ? 9.077 -9.957 6.474 1.00 94.69 92 HIS A O 1
ATOM 670 N N . ASP A 1 93 ? 8.969 -8.085 5.247 1.00 94.00 93 ASP A N 1
ATOM 671 C CA . ASP A 1 93 ? 10.172 -7.488 5.823 1.00 94.00 93 ASP A CA 1
ATOM 672 C C . ASP A 1 93 ? 9.896 -6.984 7.247 1.00 94.00 93 ASP A C 1
ATOM 674 O O . ASP A 1 93 ? 9.066 -6.099 7.486 1.00 94.00 93 ASP A O 1
ATOM 678 N N . VAL A 1 94 ? 10.640 -7.520 8.214 1.00 91.75 94 VAL A N 1
ATOM 679 C CA . VAL A 1 94 ? 10.562 -7.134 9.632 1.00 91.75 94 VAL A CA 1
ATOM 680 C C . VAL A 1 94 ? 10.780 -5.632 9.847 1.00 91.75 94 VAL A C 1
ATOM 682 O O . VAL A 1 94 ? 10.166 -5.032 10.735 1.00 91.75 94 VAL A O 1
ATOM 685 N N . ARG A 1 95 ? 11.589 -4.990 8.994 1.00 90.44 95 ARG A N 1
ATOM 686 C CA . ARG A 1 95 ? 11.833 -3.544 9.010 1.00 90.44 95 ARG A CA 1
ATOM 687 C C . ARG A 1 95 ? 10.617 -2.744 8.573 1.00 90.44 95 ARG A C 1
ATOM 689 O O . ARG A 1 95 ? 10.528 -1.595 8.956 1.00 90.44 95 ARG A O 1
ATOM 696 N N . HIS A 1 96 ? 9.654 -3.296 7.849 1.00 91.56 96 HIS A N 1
ATOM 697 C CA . HIS A 1 96 ? 8.399 -2.587 7.574 1.00 91.56 96 HIS A CA 1
ATOM 698 C C . HIS A 1 96 ? 7.297 -2.978 8.558 1.00 91.56 96 HIS A C 1
ATOM 700 O O . HIS A 1 96 ? 6.473 -2.143 8.933 1.00 91.56 96 HIS A O 1
ATOM 706 N N . GLN A 1 97 ? 7.329 -4.202 9.086 1.00 91.06 97 GLN A N 1
ATOM 707 C CA . GLN A 1 97 ? 6.349 -4.667 10.069 1.00 91.06 97 GLN A CA 1
ATOM 708 C C . GLN A 1 97 ? 6.357 -3.860 11.372 1.00 91.06 97 GLN A C 1
ATOM 710 O O . GLN A 1 97 ? 5.298 -3.714 11.987 1.00 91.06 97 GLN A O 1
ATOM 715 N N . HIS A 1 98 ? 7.488 -3.288 11.794 1.00 91.00 98 HIS A N 1
ATOM 716 C CA . HIS A 1 98 ? 7.498 -2.427 12.983 1.00 91.00 98 HIS A CA 1
ATOM 717 C C . HIS A 1 98 ? 6.691 -1.128 12.790 1.00 91.00 98 HIS A C 1
ATOM 719 O O . HIS A 1 98 ? 6.116 -0.633 13.753 1.00 91.00 98 HIS A O 1
ATOM 725 N N . HIS A 1 99 ? 6.551 -0.628 11.555 1.00 91.81 99 HIS A N 1
ATOM 726 C CA . HIS A 1 99 ? 5.720 0.543 11.242 1.00 91.81 99 HIS A CA 1
ATOM 727 C C . HIS A 1 99 ? 4.214 0.235 11.206 1.00 91.81 99 HIS A C 1
ATOM 729 O O . HIS A 1 99 ? 3.395 1.148 11.180 1.00 91.81 99 HIS A O 1
ATOM 735 N N . THR A 1 100 ? 3.829 -1.044 11.222 1.00 94.31 100 THR A N 1
ATOM 736 C CA . THR A 1 100 ? 2.419 -1.486 11.224 1.00 94.31 100 THR A CA 1
ATOM 737 C C . THR A 1 100 ? 1.848 -1.627 12.638 1.00 94.31 100 THR A C 1
ATOM 739 O O . THR A 1 100 ? 0.742 -2.138 12.828 1.00 94.31 100 THR A O 1
ATOM 742 N N . ARG A 1 101 ? 2.608 -1.215 13.662 1.00 94.75 101 ARG A N 1
ATOM 743 C CA . ARG A 1 101 ? 2.212 -1.292 15.070 1.00 94.75 101 ARG A CA 1
ATOM 744 C C . ARG A 1 101 ? 2.639 -0.046 15.842 1.00 94.75 101 ARG A C 1
ATOM 746 O O . ARG A 1 101 ? 3.657 0.564 15.535 1.00 94.75 101 ARG A O 1
ATOM 753 N N . THR A 1 102 ? 1.888 0.311 16.880 1.00 92.62 102 THR A N 1
ATOM 754 C CA . THR A 1 102 ? 2.348 1.283 17.886 1.00 92.62 102 THR A CA 1
ATOM 755 C C . THR A 1 102 ? 3.349 0.642 18.849 1.00 92.62 102 THR A C 1
ATOM 757 O O . THR A 1 102 ? 3.461 -0.582 18.917 1.00 92.62 102 THR A O 1
ATOM 760 N N . LEU A 1 103 ? 4.022 1.458 19.670 1.00 90.88 103 LEU A N 1
ATOM 761 C CA . LEU A 1 103 ? 4.879 0.966 20.762 1.00 90.88 103 LEU A CA 1
ATOM 762 C C . LEU A 1 103 ? 4.113 0.099 21.777 1.00 90.88 103 LEU A C 1
ATOM 764 O O . LEU A 1 103 ? 4.688 -0.801 22.377 1.00 90.88 103 LEU A O 1
ATOM 768 N N . ALA A 1 104 ? 2.808 0.338 21.933 1.00 93.12 104 ALA A N 1
ATOM 769 C CA . ALA A 1 104 ? 1.916 -0.471 22.764 1.00 93.12 104 ALA A CA 1
ATOM 770 C C . ALA A 1 104 ? 1.372 -1.722 22.037 1.00 93.12 104 ALA A C 1
ATOM 772 O O . ALA A 1 104 ? 0.530 -2.434 22.577 1.00 93.12 104 ALA A O 1
ATOM 773 N N . GLY A 1 105 ? 1.806 -1.982 20.798 1.00 91.06 105 GLY A N 1
ATOM 774 C CA . GLY A 1 105 ? 1.404 -3.143 20.003 1.00 91.06 105 GLY A CA 1
ATOM 775 C C . GLY A 1 105 ? 0.055 -3.014 19.288 1.00 91.06 105 GLY A C 1
ATOM 776 O O . GLY A 1 105 ? -0.418 -3.994 18.710 1.00 91.06 105 GLY A O 1
ATOM 777 N N . GLN A 1 106 ? -0.576 -1.835 19.290 1.00 93.06 106 GLN A N 1
ATOM 778 C CA . GLN A 1 106 ? -1.826 -1.622 18.551 1.00 93.06 106 GLN A CA 1
ATOM 779 C C . GLN A 1 106 ? -1.568 -1.699 17.048 1.00 93.06 106 GLN A C 1
ATOM 781 O O . GLN A 1 106 ? -0.572 -1.170 16.565 1.00 93.06 106 GLN A O 1
ATOM 786 N N . ARG A 1 107 ? -2.476 -2.343 16.316 1.00 95.31 107 ARG A N 1
ATOM 787 C CA . ARG A 1 107 ? -2.365 -2.575 14.871 1.00 95.31 107 ARG A CA 1
ATOM 788 C C . ARG A 1 1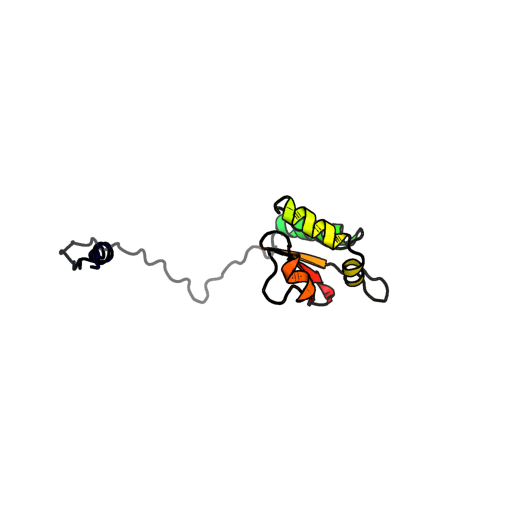07 ? -2.657 -1.284 14.115 1.00 95.31 107 ARG A C 1
ATOM 790 O O . ARG A 1 107 ? -3.664 -0.632 14.387 1.00 95.31 107 ARG A O 1
ATOM 797 N N . LEU A 1 108 ? -1.805 -0.941 13.161 1.00 95.75 108 LEU A N 1
ATOM 798 C CA . LEU A 1 108 ? -1.969 0.217 12.293 1.00 95.75 108 LEU A CA 1
ATOM 799 C C . LEU A 1 108 ? -2.259 -0.282 10.883 1.00 95.75 108 LEU A C 1
ATOM 801 O O . LEU A 1 108 ? -1.485 -1.066 10.340 1.00 95.75 108 LEU A O 1
ATOM 805 N N . LEU A 1 109 ? -3.380 0.163 10.309 1.00 96.81 109 LEU A N 1
ATOM 806 C CA . LEU A 1 109 ? -3.683 -0.134 8.915 1.00 96.81 109 LEU A CA 1
ATOM 807 C C . LEU A 1 109 ? -2.664 0.589 8.036 1.00 96.81 109 LEU A C 1
ATOM 809 O O . LEU A 1 109 ? -2.593 1.821 8.040 1.00 96.81 109 LEU A O 1
ATOM 813 N N . THR A 1 110 ? -1.927 -0.193 7.266 1.00 97.31 110 THR A N 1
ATOM 814 C CA . THR A 1 110 ? -0.977 0.290 6.270 1.00 97.31 110 THR A CA 1
ATOM 815 C C . THR A 1 110 ? -1.433 -0.178 4.894 1.00 97.31 110 THR A C 1
ATOM 817 O O . THR A 1 110 ? -2.062 -1.222 4.778 1.00 97.31 110 THR A O 1
ATOM 820 N N . GLU A 1 111 ? -1.139 0.568 3.839 1.00 97.06 111 GLU A N 1
ATOM 821 C CA . GLU A 1 111 ? -1.501 0.214 2.465 1.00 97.06 111 GLU A CA 1
ATOM 822 C C . GLU A 1 111 ? -0.319 0.409 1.524 1.00 97.06 111 GLU A C 1
ATOM 824 O O . GLU A 1 111 ? 0.412 1.394 1.623 1.00 97.06 111 GLU A O 1
ATOM 829 N N . VAL A 1 112 ? -0.155 -0.510 0.575 1.00 97.62 112 VAL A N 1
ATOM 830 C CA . VAL A 1 112 ? 0.725 -0.311 -0.575 1.00 97.62 112 VAL A CA 1
ATOM 831 C C . VAL A 1 112 ? 0.061 0.697 -1.516 1.00 97.62 112 VAL A C 1
ATOM 833 O O . VAL A 1 112 ? -0.877 0.384 -2.242 1.00 97.62 112 VAL A O 1
ATOM 836 N N . MET A 1 113 ? 0.553 1.931 -1.542 1.00 96.44 113 MET A N 1
ATOM 837 C CA . MET A 1 113 ? 0.030 2.967 -2.436 1.00 96.44 113 MET A CA 1
ATOM 838 C C . MET A 1 113 ? 0.577 2.848 -3.853 1.00 96.44 113 MET A C 1
ATOM 840 O O . MET A 1 113 ? -0.103 3.201 -4.815 1.00 96.44 113 MET A O 1
ATOM 844 N N . HIS A 1 114 ? 1.823 2.402 -4.001 1.00 95.75 114 HIS A N 1
ATOM 845 C CA . HIS A 1 114 ? 2.484 2.408 -5.298 1.00 95.75 114 HIS A CA 1
ATOM 846 C C . HIS A 1 114 ? 3.623 1.395 -5.362 1.00 95.75 114 HIS A C 1
ATOM 848 O O . HIS A 1 114 ? 4.350 1.230 -4.388 1.00 95.75 114 HIS A O 1
ATOM 854 N N . VAL A 1 115 ? 3.805 0.771 -6.525 1.00 96.69 115 VAL A N 1
ATOM 855 C CA . VAL A 1 115 ? 4.975 -0.051 -6.848 1.00 96.69 115 VAL A CA 1
ATOM 856 C C . VAL A 1 115 ? 5.489 0.413 -8.204 1.00 96.69 115 VAL A C 1
ATOM 858 O O . VAL A 1 115 ? 4.735 0.405 -9.173 1.00 96.69 115 VAL A O 1
ATOM 861 N N . ALA A 1 116 ? 6.730 0.887 -8.263 1.00 93.19 116 ALA A N 1
ATOM 862 C CA . ALA A 1 116 ? 7.308 1.474 -9.473 1.00 93.19 116 ALA A CA 1
ATOM 863 C C . ALA A 1 116 ? 8.839 1.412 -9.452 1.00 93.19 116 ALA A C 1
ATOM 865 O O . ALA A 1 116 ? 9.414 1.144 -8.399 1.00 93.19 116 ALA A O 1
ATOM 866 N N . PRO A 1 117 ? 9.529 1.690 -10.570 1.00 92.31 117 PRO A N 1
ATOM 867 C CA . PRO A 1 117 ? 10.974 1.871 -10.551 1.00 92.31 117 PRO A CA 1
ATOM 868 C C . PRO A 1 117 ? 11.417 2.947 -9.537 1.00 92.31 117 PRO A C 1
ATOM 870 O O . PRO A 1 117 ? 10.674 3.907 -9.289 1.00 92.31 117 PRO A O 1
ATOM 873 N N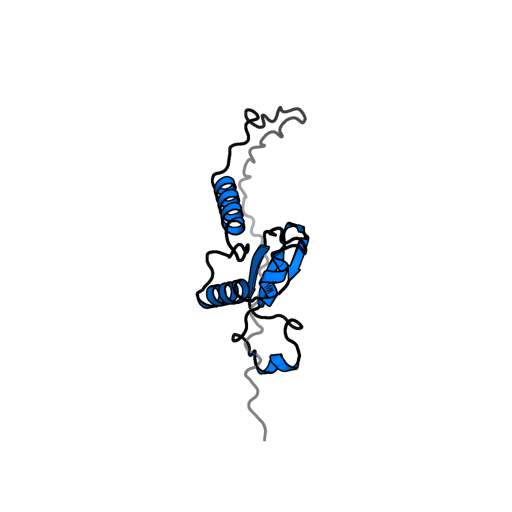 . PRO A 1 118 ? 12.616 2.808 -8.944 1.00 90.31 118 PRO A N 1
ATOM 874 C CA . PRO A 1 118 ? 13.172 3.808 -8.042 1.00 90.31 118 PRO A CA 1
ATOM 875 C C . PRO A 1 118 ? 13.403 5.143 -8.761 1.00 90.31 118 PRO A C 1
ATOM 877 O O . PRO A 1 118 ? 13.779 5.198 -9.933 1.00 90.31 118 PRO A O 1
ATOM 880 N N . ARG A 1 119 ? 13.183 6.235 -8.034 1.00 87.56 119 ARG A N 1
ATOM 881 C CA . ARG A 1 119 ? 13.442 7.616 -8.441 1.00 87.56 119 ARG A CA 1
ATOM 882 C C . ARG A 1 119 ? 14.862 8.028 -8.037 1.00 87.56 119 ARG A C 1
ATOM 884 O O . ARG A 1 119 ? 15.455 7.424 -7.137 1.00 87.56 119 ARG A O 1
ATOM 891 N N . PRO A 1 120 ? 15.416 9.090 -8.650 1.00 84.81 120 PRO A N 1
ATOM 892 C CA . PRO A 1 120 ? 16.662 9.681 -8.177 1.00 84.81 120 PRO A CA 1
ATOM 893 C C . PRO A 1 120 ? 16.572 10.027 -6.684 1.00 84.81 120 PRO A C 1
ATOM 895 O O . PRO A 1 120 ? 15.662 10.740 -6.268 1.00 84.81 120 PRO A O 1
ATOM 898 N N . GLY A 1 121 ? 17.513 9.512 -5.890 1.00 85.19 121 GLY A N 1
ATOM 899 C CA . GLY A 1 121 ? 17.561 9.714 -4.437 1.00 85.19 121 GLY A CA 1
ATOM 900 C C . GLY A 1 121 ? 16.907 8.617 -3.589 1.00 85.19 121 GLY A C 1
ATOM 901 O O . GLY A 1 121 ? 17.163 8.588 -2.390 1.00 85.19 121 GLY A O 1
ATOM 902 N N . ASP A 1 122 ? 16.144 7.687 -4.177 1.00 86.81 122 ASP A N 1
ATOM 903 C CA . ASP A 1 122 ? 15.569 6.555 -3.425 1.00 86.81 122 ASP A CA 1
ATOM 904 C C . ASP A 1 122 ? 16.634 5.520 -3.029 1.00 86.81 122 ASP A C 1
ATOM 906 O O . ASP A 1 122 ? 16.507 4.825 -2.023 1.00 86.81 122 ASP A O 1
ATOM 910 N N . LEU A 1 123 ? 17.694 5.406 -3.834 1.00 86.62 123 LEU A N 1
ATOM 911 C CA . LEU A 1 123 ? 18.781 4.460 -3.618 1.00 86.62 123 LEU A CA 1
ATOM 912 C C . LEU A 1 123 ? 20.012 5.181 -3.060 1.00 86.62 123 LEU A C 1
ATOM 914 O O . LEU A 1 123 ? 20.458 6.169 -3.655 1.00 86.62 123 LEU A O 1
ATOM 918 N N . PRO A 1 124 ? 20.620 4.682 -1.970 1.00 86.44 124 PRO A N 1
ATOM 919 C CA . PRO A 1 124 ? 21.891 5.209 -1.502 1.00 86.44 124 PRO A CA 1
ATOM 920 C C . PRO A 1 124 ? 22.994 4.936 -2.544 1.00 86.44 124 PRO A C 1
ATOM 922 O O . PRO A 1 124 ? 22.908 3.946 -3.279 1.00 86.44 124 PRO A O 1
ATOM 925 N N . PRO A 1 125 ? 24.055 5.767 -2.617 1.00 86.31 125 PRO A N 1
ATOM 926 C CA . PRO A 1 125 ? 25.047 5.700 -3.697 1.00 86.31 125 PRO A CA 1
ATOM 927 C C . PRO A 1 125 ? 25.682 4.318 -3.901 1.00 86.31 125 PRO A C 1
ATOM 929 O O . PRO A 1 125 ? 25.962 3.924 -5.029 1.00 86.31 125 PRO A O 1
ATOM 932 N N . ASN A 1 126 ? 25.861 3.552 -2.822 1.00 85.75 126 ASN A N 1
ATOM 933 C CA . ASN A 1 126 ? 26.431 2.205 -2.856 1.00 85.75 126 ASN A CA 1
ATOM 934 C C . ASN A 1 126 ? 25.501 1.140 -3.470 1.00 85.75 126 ASN A C 1
ATOM 936 O O . ASN A 1 126 ? 25.976 0.055 -3.796 1.00 85.75 126 ASN A O 1
ATOM 940 N N . LEU A 1 127 ? 24.202 1.426 -3.615 1.00 84.75 127 LEU A N 1
ATOM 941 C CA . LEU A 1 127 ? 23.212 0.516 -4.202 1.00 84.75 127 LEU A CA 1
ATOM 942 C C . LEU A 1 127 ? 22.824 0.888 -5.637 1.00 84.75 127 LEU A C 1
ATOM 944 O O . LEU A 1 127 ? 22.273 0.052 -6.346 1.00 84.75 127 LEU A O 1
ATOM 948 N N . VAL A 1 128 ? 23.151 2.096 -6.106 1.00 85.44 128 VAL A N 1
ATOM 949 C CA . VAL A 1 128 ? 22.824 2.548 -7.473 1.00 85.44 128 VAL A CA 1
ATOM 950 C C . VAL A 1 128 ? 23.417 1.615 -8.535 1.00 85.44 128 VAL A C 1
ATOM 952 O O . VAL A 1 128 ? 22.744 1.274 -9.501 1.00 85.44 128 VAL A O 1
ATOM 955 N N . THR A 1 129 ? 24.649 1.138 -8.342 1.00 83.81 129 THR A N 1
ATOM 956 C CA . THR A 1 129 ? 25.309 0.207 -9.277 1.00 83.81 129 THR A CA 1
ATOM 957 C C . THR A 1 129 ? 24.733 -1.211 -9.240 1.00 83.81 129 THR A C 1
ATOM 959 O O . THR A 1 129 ? 24.912 -1.964 -10.192 1.00 83.81 129 THR A O 1
ATOM 962 N N . GLN A 1 130 ? 24.038 -1.573 -8.159 1.00 83.75 130 GLN A N 1
ATOM 963 C CA . GLN A 1 130 ? 23.411 -2.886 -7.956 1.00 83.75 130 GLN A CA 1
ATOM 964 C C . GLN A 1 130 ? 21.936 -2.901 -8.378 1.00 83.75 130 GLN A C 1
ATOM 966 O O . GLN A 1 130 ? 21.344 -3.968 -8.514 1.00 83.75 130 GLN A O 1
ATOM 971 N N . CYS A 1 131 ? 21.357 -1.723 -8.612 1.00 83.50 131 CYS A N 1
ATOM 972 C CA . CYS A 1 131 ? 19.990 -1.525 -9.071 1.00 83.50 131 CYS A CA 1
ATOM 973 C C . CYS A 1 131 ? 19.982 -0.861 -10.455 1.00 83.50 131 CYS A C 1
ATOM 975 O O . CYS A 1 131 ? 19.616 0.314 -10.567 1.00 83.50 131 CYS A O 1
ATOM 977 N N . PRO A 1 132 ? 20.373 -1.580 -11.525 1.00 77.81 132 PRO A N 1
ATOM 978 C CA . PRO A 1 132 ? 20.176 -1.076 -12.875 1.00 77.81 132 PRO A CA 1
ATOM 979 C C . PRO A 1 132 ? 18.683 -0.800 -13.148 1.00 77.81 132 PRO A C 1
ATOM 981 O O . PRO A 1 132 ? 17.812 -1.310 -12.424 1.00 77.81 132 PRO A O 1
ATOM 984 N N . PRO A 1 133 ? 18.372 0.002 -14.187 1.00 68.38 133 PRO A N 1
ATOM 985 C CA . PRO A 1 133 ? 17.002 0.184 -14.650 1.00 68.38 133 PRO A CA 1
ATOM 986 C C . PRO A 1 133 ? 16.351 -1.190 -14.814 1.00 68.38 133 PRO A C 1
ATOM 988 O O . PRO A 1 133 ? 16.974 -2.112 -15.332 1.00 68.38 133 PRO A O 1
ATOM 991 N N . ASP A 1 134 ? 15.143 -1.347 -14.284 1.00 74.00 134 ASP A N 1
ATOM 992 C CA . ASP A 1 134 ? 14.395 -2.605 -14.306 1.00 74.00 134 ASP A CA 1
ATOM 993 C C . ASP A 1 134 ? 14.941 -3.753 -13.444 1.00 74.00 134 ASP A C 1
ATOM 995 O O . ASP A 1 134 ? 14.405 -4.852 -13.531 1.00 74.00 134 ASP A O 1
ATOM 999 N N . ALA A 1 135 ? 15.889 -3.532 -12.531 1.00 82.62 135 ALA A N 1
ATOM 1000 C CA . ALA A 1 135 ? 16.218 -4.530 -11.503 1.00 82.62 135 ALA A CA 1
ATOM 1001 C C . ALA A 1 135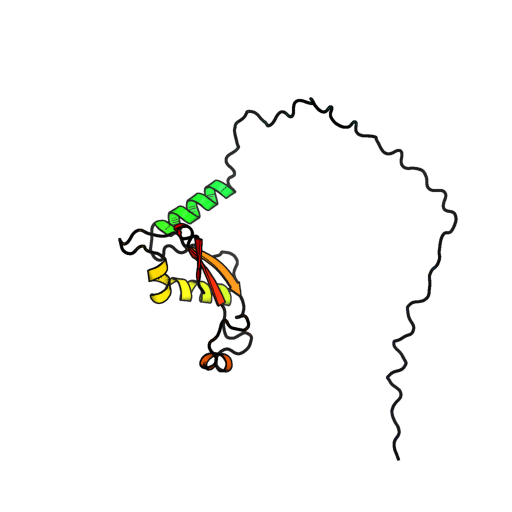 ? 15.454 -4.288 -10.198 1.00 82.62 135 ALA A C 1
ATOM 1003 O O . ALA A 1 135 ? 14.841 -5.200 -9.645 1.00 82.62 135 ALA A O 1
ATOM 1004 N N . CYS A 1 136 ? 15.393 -3.037 -9.750 1.00 90.25 136 CYS A N 1
ATOM 1005 C CA . CYS A 1 136 ? 14.800 -2.690 -8.462 1.00 90.25 136 CYS A CA 1
ATOM 1006 C C . CYS A 1 136 ? 13.428 -2.039 -8.609 1.00 90.25 136 CYS A C 1
ATOM 1008 O O . CYS A 1 136 ? 13.132 -1.388 -9.611 1.00 90.25 136 CYS A O 1
ATOM 1010 N N . LEU A 1 137 ? 12.596 -2.231 -7.590 1.00 94.00 137 LEU A N 1
ATOM 1011 C CA . LEU A 1 137 ? 11.295 -1.594 -7.457 1.00 94.00 137 LEU A CA 1
ATOM 1012 C C . LEU A 1 137 ? 11.225 -0.893 -6.106 1.00 94.00 137 LEU A C 1
ATOM 1014 O O . LEU A 1 137 ? 11.673 -1.418 -5.091 1.00 94.00 137 LEU A O 1
ATOM 1018 N N . ARG A 1 1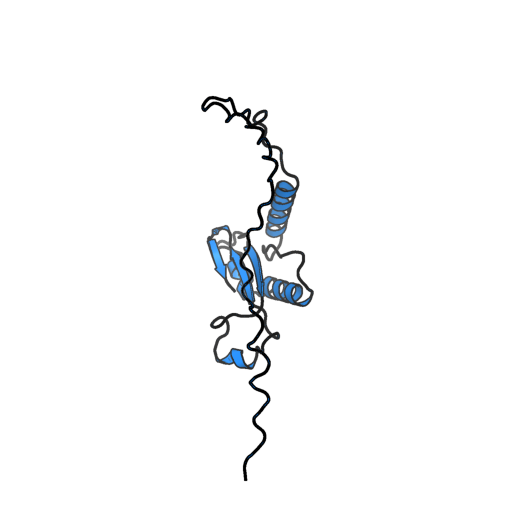38 ? 10.634 0.292 -6.118 1.00 93.56 138 ARG A N 1
ATOM 1019 C CA . ARG A 1 138 ? 10.207 1.044 -4.952 1.00 93.56 138 ARG A CA 1
ATOM 1020 C C . ARG A 1 138 ? 8.762 0.688 -4.638 1.00 93.56 138 ARG A C 1
ATOM 1022 O O . ARG A 1 138 ? 7.888 0.856 -5.489 1.00 93.56 138 ARG A O 1
ATOM 1029 N N . VAL A 1 139 ? 8.517 0.265 -3.404 1.00 96.31 139 VAL A N 1
ATOM 1030 C CA . VAL A 1 139 ? 7.177 0.021 -2.862 1.00 96.31 139 VAL A CA 1
ATOM 1031 C C . VAL A 1 139 ? 6.876 1.133 -1.868 1.00 96.31 139 VAL A C 1
ATOM 1033 O O . VAL A 1 139 ? 7.554 1.264 -0.860 1.00 96.31 139 VAL A O 1
ATOM 1036 N N . LEU A 1 140 ? 5.873 1.955 -2.150 1.00 96.25 140 LEU A N 1
ATOM 1037 C CA . LEU A 1 140 ? 5.448 3.030 -1.262 1.00 96.25 140 LEU A CA 1
ATOM 1038 C C . LEU A 1 140 ? 4.317 2.535 -0.366 1.00 96.25 140 LEU A C 1
ATOM 1040 O O . LEU A 1 140 ? 3.238 2.201 -0.857 1.00 96.25 140 LEU A O 1
ATOM 1044 N N . LEU A 1 141 ? 4.556 2.535 0.938 1.00 97.00 141 LEU A N 1
ATOM 1045 C CA . LEU A 1 141 ? 3.582 2.230 1.974 1.00 97.00 141 LEU A CA 1
ATOM 1046 C C . LEU A 1 141 ? 3.019 3.524 2.572 1.00 97.00 141 LEU A C 1
ATOM 1048 O O . LEU A 1 141 ? 3.759 4.484 2.786 1.00 97.00 141 LEU A O 1
ATOM 1052 N N . TYR A 1 142 ? 1.728 3.534 2.886 1.00 97.06 142 TYR A N 1
ATOM 1053 C CA . TYR A 1 142 ? 1.053 4.600 3.625 1.00 97.06 142 TYR A CA 1
ATOM 1054 C C . TYR A 1 142 ? 0.429 4.053 4.899 1.00 97.06 142 TYR A C 1
ATOM 1056 O O . TYR A 1 142 ? -0.338 3.095 4.855 1.00 97.06 142 TYR A O 1
ATOM 1064 N N . VAL A 1 143 ? 0.755 4.666 6.032 1.00 96.38 143 VAL A N 1
ATOM 1065 C CA . VAL A 1 143 ? 0.255 4.287 7.355 1.00 96.38 143 VAL A CA 1
ATOM 1066 C C . VAL A 1 143 ? -0.887 5.233 7.716 1.00 96.38 143 VAL A C 1
ATOM 1068 O O . VAL A 1 143 ? -0.656 6.403 8.030 1.00 96.38 143 VAL A O 1
ATOM 1071 N N . TYR A 1 144 ? -2.124 4.733 7.668 1.00 94.81 144 TYR A N 1
ATOM 1072 C CA . TYR A 1 144 ? -3.330 5.557 7.809 1.00 94.81 144 TYR A CA 1
ATOM 1073 C C . TYR A 1 144 ? -3.387 6.338 9.129 1.00 94.81 144 TYR A C 1
ATOM 1075 O O . TYR A 1 144 ? -3.619 7.546 9.083 1.00 94.81 144 TYR A O 1
ATOM 1083 N N . PRO A 1 145 ? -3.169 5.718 10.308 1.00 94.19 145 PRO A N 1
ATOM 1084 C CA . PRO A 1 145 ? -3.369 6.433 11.568 1.00 94.19 145 PRO A CA 1
ATOM 1085 C C . PRO A 1 145 ? -2.343 7.541 11.826 1.00 94.19 145 PRO A C 1
ATOM 1087 O O . PRO A 1 145 ? -2.647 8.495 12.535 1.00 94.19 145 PRO A O 1
ATOM 1090 N N . THR A 1 146 ? -1.133 7.421 11.272 1.00 92.75 146 THR A N 1
ATOM 1091 C CA . THR A 1 146 ? -0.054 8.407 11.450 1.00 92.75 146 THR A CA 1
ATOM 1092 C C . THR A 1 146 ? 0.074 9.371 10.277 1.00 92.75 146 THR A C 1
ATOM 1094 O O . THR A 1 146 ? 0.825 10.336 10.380 1.00 92.75 146 THR A O 1
ATOM 1097 N N . ASN A 1 147 ? -0.650 9.140 9.177 1.00 95.12 147 ASN A N 1
ATOM 1098 C CA . ASN A 1 147 ? -0.561 9.922 7.946 1.00 95.12 147 ASN A CA 1
ATOM 1099 C C . ASN A 1 147 ? 0.884 10.030 7.415 1.00 95.12 147 ASN A C 1
ATOM 1101 O O . ASN A 1 147 ? 1.347 11.100 7.021 1.00 95.12 147 ASN A O 1
ATOM 1105 N N . THR A 1 148 ? 1.619 8.915 7.436 1.00 94.38 148 THR A N 1
ATOM 1106 C CA . THR A 1 148 ? 3.029 8.858 7.017 1.00 94.38 148 THR A CA 1
ATOM 1107 C C . THR A 1 148 ? 3.231 7.905 5.852 1.00 94.38 148 THR A C 1
ATOM 1109 O O . THR A 1 148 ? 2.638 6.828 5.820 1.00 94.38 148 THR A O 1
ATOM 1112 N N . THR A 1 149 ? 4.137 8.262 4.944 1.00 94.44 149 THR A N 1
ATOM 1113 C CA . THR A 1 149 ? 4.604 7.386 3.865 1.00 94.44 149 THR A CA 1
ATOM 1114 C C . THR A 1 149 ? 6.011 6.870 4.132 1.00 94.44 149 THR A C 1
ATOM 1116 O O . THR A 1 149 ? 6.856 7.623 4.613 1.00 94.44 149 THR A O 1
ATOM 1119 N N . LEU A 1 150 ? 6.281 5.627 3.751 1.00 92.31 150 LEU A N 1
ATOM 1120 C CA . LEU A 1 150 ? 7.599 4.995 3.836 1.00 92.31 150 LEU A CA 1
ATOM 1121 C C . LEU A 1 150 ? 7.851 4.111 2.609 1.00 92.31 150 LEU A C 1
ATOM 1123 O O . LEU A 1 150 ? 6.898 3.644 1.986 1.00 92.31 150 LEU A O 1
ATOM 1127 N N . SER A 1 151 ? 9.115 3.926 2.233 1.00 88.94 151 SER A N 1
ATOM 1128 C CA . SER A 1 151 ? 9.529 3.150 1.056 1.00 88.94 151 SER A CA 1
ATOM 1129 C C . SER A 1 151 ? 10.797 2.356 1.290 1.00 88.94 151 SER A C 1
ATOM 1131 O O . SER A 1 151 ? 11.553 2.766 2.198 1.00 88.94 151 SER A O 1
#

Foldseek 3Di:
DDDDPDPPPPPPPPDDDDDDDDDDPDPDPPPPPPDDQDPPNPPCPPPPDDDDDVVNVVVVVQQVVLQPDPLLEREDPDDDPVQNVVVVVLRPDPVNSVVQADPVGHGWRKYFPDKAQDDVPPDDPVCPVVRDVPPDIDTWMATVVVRDIDD

pLDDT: mean 79.52, std 19.08, range [38.78, 97.94]

Organism: NCBI:txid2491704

Sequence (151 aa):
MTIIIPLLLLLLSACATVSSPGVGVVANPTTKVVPRPAADALVVLGDGVTPDLPEVAAERERRRAALQAAPFILLRDGLDERADAAQRAVAHDVRHQHHTRTLAGQRLLTEVMHVAPPRPGDLPPNLVTQCPPDACLRVLLYVYPTNTTLS